Protein AF-A0A7S4MYI8-F1 (afdb_monomer)

Nearest PDB structures (foldseek):
  8jpv-assembly1_A  TM=5.979E-01  e=1.189E-01  Candidatus Methylacidiphilum fumarolicum
  1n78-assembly1_A  TM=6.656E-01  e=1.861E-01  Thermus thermophilus
  1g59-assembly1_A  TM=6.512E-01  e=2.082E-01  Thermus thermophilus
  6brl-assembly1_A  TM=6.281E-01  e=1.760E-01  Elizabethkingia meningoseptica
  8i9i-assembly1_B  TM=6.233E-01  e=2.605E-01  Escherichia coli

Solvent-accessible surface area (backbone atoms only — not comparable to full-atom values): 8213 Å² total; per-residue (Å²): 108,68,72,63,53,53,50,53,67,49,42,56,61,51,51,48,54,54,26,51,47,52,34,73,68,43,51,70,38,65,76,53,65,66,37,60,47,33,66,63,48,37,53,49,52,47,51,29,52,77,68,68,66,58,58,53,46,59,71,96,56,17,69,59,38,42,54,52,49,55,50,51,51,21,62,75,71,74,32,57,68,66,50,35,55,50,22,49,33,34,55,76,42,16,36,99,73,78,79,63,61,67,63,39,42,32,54,52,66,62,34,77,97,70,57,95,64,83,63,57,54,71,70,59,43,44,52,50,49,52,57,50,53,76,72,46,80,75,78,74,76,86,125

Radius of gyration: 15.69 Å; Cα contacts (8 Å, |Δi|>4): 141; chains: 1; bounding box: 41×31×45 Å

pLDDT: mean 90.45, std 13.69, range [32.03, 98.5]

Sequence (143 aa):
VREKVELVNDAEPIVRQALGYPLLRTLEAESARAVDGLHEVSAAVIAAHKAGSLPAFEGADAAAEWKTWSKALGKELGRKGKGLFMPLRIAFTGTMAGPDVPAQLEVLSLAPGQVASEFVPLADRLATLEGALASMPEPAAAA

Secondary structure (DSSP, 8-state):
-HHHHHHHHHHHHHHHHHHH--HHHHHHSHHHHT-TTHHHHHHHHHHHHHTT-PPPSSSTTHHHHHHHHHHHHHHHTT--THHHHHHHHHHHHS-SSSS-HHHHHHHHHH-TTT-SS----HHHHHHHHHHHHHHSPPPP---

Mean predicted aligned error: 5.03 Å

Foldseek 3Di:
DVVVVVCVVVVVVQLVLLFAQQQVVQVVDPVLLPQACLLVLLVVVLVCVVVVNQADLEDDCRVVRNVVVLVVSCVVVVHDDSNRVQSVCCQQRSHNDGDDRSVSSNSLVVCVPPDPDHGQHRVNSSVVSVVVSVVRDDPDPDD

InterPro domains:
  IPR008925 Aminoacyl-tRNA synthetase, class I, ant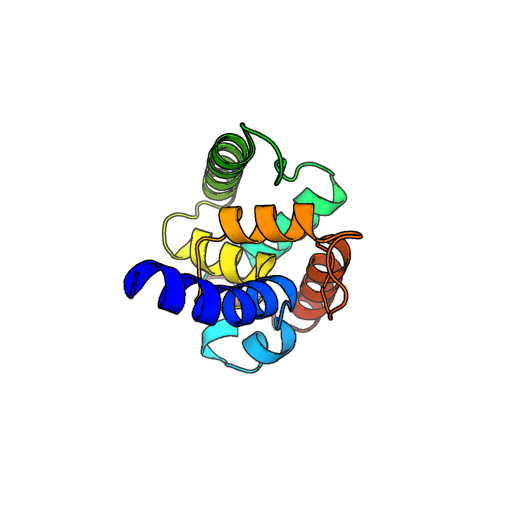icodon-binding superfamily [SSF48163] (2-108)
  IPR020751 Aminoacyl-tRNA synthetase, class I, anticodon-binding domain, subdomain 2 [G3DSA:1.10.10.350] (26-114)
  IPR045462 Aminoacyl-tRNA synthetase, class I, anticodon-binding [PF19269] (63-108)

Structure (mmCIF, N/CA/C/O backbone):
data_AF-A0A7S4MYI8-F1
#
_entry.id   AF-A0A7S4MYI8-F1
#
loop_
_atom_site.group_PDB
_atom_site.id
_atom_site.type_symbol
_atom_site.label_atom_id
_atom_site.label_alt_id
_atom_site.label_comp_id
_atom_site.label_asym_id
_atom_site.label_entity_id
_atom_site.label_seq_id
_atom_site.pdbx_PDB_ins_code
_atom_site.Cartn_x
_atom_site.Cartn_y
_atom_site.Cartn_z
_atom_site.occupancy
_atom_site.B_iso_or_equiv
_atom_site.auth_seq_id
_atom_site.auth_comp_id
_atom_site.auth_asym_id
_atom_site.auth_atom_id
_atom_site.pdbx_PDB_model_num
ATOM 1 N N . VAL A 1 1 ? 25.013 17.613 -14.079 1.00 55.16 1 VAL A N 1
ATOM 2 C CA . VAL A 1 1 ? 25.448 16.215 -14.339 1.00 55.16 1 VAL A CA 1
ATOM 3 C C . VAL A 1 1 ? 25.526 15.412 -13.048 1.00 55.16 1 VAL A C 1
ATOM 5 O O . VAL A 1 1 ? 24.913 14.361 -13.013 1.00 55.16 1 VAL A O 1
ATOM 8 N N . ARG A 1 2 ? 26.158 15.926 -11.980 1.00 43.78 2 ARG A N 1
ATOM 9 C CA . ARG A 1 2 ? 26.247 15.253 -10.668 1.00 43.78 2 ARG A CA 1
ATOM 10 C C . ARG A 1 2 ? 24.896 14.774 -10.107 1.00 43.78 2 ARG A C 1
ATOM 12 O O . ARG A 1 2 ? 24.742 13.584 -9.909 1.00 43.78 2 ARG A O 1
ATOM 19 N N . GLU A 1 3 ? 23.888 15.644 -10.006 1.00 51.78 3 GLU A N 1
ATOM 20 C CA . GLU A 1 3 ? 22.548 15.253 -9.510 1.00 51.78 3 GLU A CA 1
ATOM 21 C C . GLU A 1 3 ? 21.850 14.178 -10.357 1.00 51.78 3 GLU A C 1
ATOM 23 O O . GLU A 1 3 ? 21.134 13.345 -9.821 1.00 51.78 3 GLU A O 1
ATOM 28 N N . LYS A 1 4 ? 22.065 14.168 -11.681 1.00 56.06 4 LYS A N 1
ATOM 29 C CA . LYS A 1 4 ? 21.448 13.172 -12.574 1.00 56.06 4 LYS A CA 1
ATOM 30 C C . LYS A 1 4 ? 22.136 11.805 -12.488 1.00 56.06 4 LYS A C 1
ATOM 32 O O . LYS A 1 4 ? 21.475 10.801 -12.701 1.00 56.06 4 LYS A O 1
ATOM 37 N N . VAL A 1 5 ? 23.444 11.775 -12.215 1.00 47.03 5 VAL A N 1
ATOM 38 C CA . VAL A 1 5 ? 24.225 10.532 -12.081 1.00 47.03 5 VAL A CA 1
ATOM 39 C C . VAL A 1 5 ? 23.977 9.879 -10.720 1.00 47.03 5 VAL A C 1
ATOM 41 O O . VAL A 1 5 ? 23.744 8.676 -10.683 1.00 47.03 5 VAL A O 1
ATOM 44 N N . GLU A 1 6 ? 23.931 10.662 -9.635 1.00 62.25 6 GLU A N 1
ATOM 45 C CA . GLU A 1 6 ? 23.535 10.15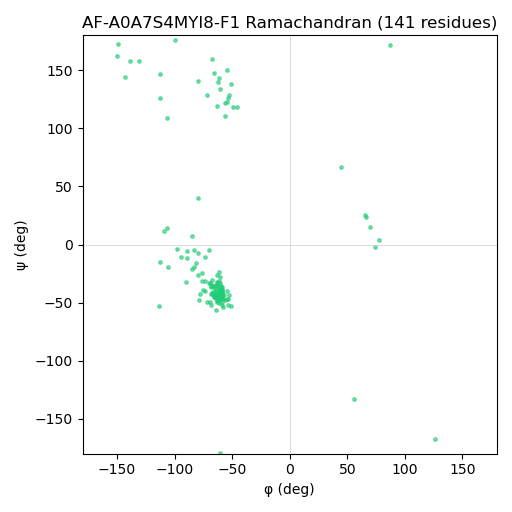8 -8.307 1.00 62.25 6 GLU A CA 1
ATOM 46 C C . GLU A 1 6 ? 22.100 9.595 -8.340 1.00 62.25 6 GLU A C 1
ATOM 48 O O . GLU A 1 6 ? 21.871 8.481 -7.885 1.00 62.25 6 GLU A O 1
ATOM 53 N N . LEU A 1 7 ? 21.161 10.272 -9.022 1.00 75.12 7 LEU A N 1
ATOM 54 C CA . LEU A 1 7 ? 19.781 9.786 -9.167 1.00 75.12 7 LEU A CA 1
ATOM 55 C C . LEU A 1 7 ? 19.688 8.403 -9.835 1.00 75.12 7 LEU A C 1
ATOM 57 O O . LEU A 1 7 ? 18.843 7.603 -9.454 1.00 75.12 7 LEU A O 1
ATOM 61 N N . VAL A 1 8 ? 20.527 8.114 -10.835 1.00 81.19 8 VAL A N 1
ATOM 62 C CA . VAL A 1 8 ? 20.513 6.812 -11.526 1.00 81.19 8 VAL A CA 1
ATOM 63 C C . VAL A 1 8 ? 21.144 5.720 -10.665 1.00 81.19 8 VAL A C 1
ATOM 65 O O . VAL A 1 8 ? 20.621 4.607 -10.629 1.00 81.19 8 VAL A O 1
ATOM 68 N N . ASN A 1 9 ? 22.226 6.036 -9.948 1.00 85.00 9 ASN A N 1
ATOM 69 C CA . ASN A 1 9 ? 22.861 5.099 -9.020 1.00 85.00 9 ASN A CA 1
ATOM 70 C C . ASN A 1 9 ? 21.924 4.729 -7.861 1.00 85.00 9 ASN A C 1
ATOM 72 O O . ASN A 1 9 ? 21.909 3.575 -7.442 1.00 85.00 9 ASN A O 1
ATOM 76 N N . ASP A 1 10 ? 21.114 5.682 -7.392 1.00 85.62 10 ASP A N 1
ATOM 77 C CA . ASP A 1 10 ? 20.121 5.463 -6.339 1.00 85.62 10 ASP A CA 1
ATOM 78 C C . ASP A 1 10 ? 18.835 4.804 -6.864 1.00 85.62 10 ASP A C 1
ATOM 80 O O . ASP A 1 10 ? 18.135 4.117 -6.118 1.00 85.62 10 ASP A O 1
ATOM 84 N N . ALA A 1 11 ? 18.506 4.980 -8.148 1.00 87.38 11 ALA A N 1
ATOM 85 C CA . ALA A 1 11 ? 17.272 4.453 -8.725 1.00 87.38 11 ALA A CA 1
ATOM 86 C C . ALA A 1 11 ? 17.209 2.922 -8.672 1.00 87.38 11 ALA A C 1
ATOM 88 O O . ALA A 1 11 ? 16.184 2.376 -8.274 1.00 87.38 11 ALA A O 1
ATOM 89 N N . GLU A 1 12 ? 18.287 2.224 -9.042 1.00 88.94 12 GLU A N 1
ATOM 90 C CA . GLU A 1 12 ? 18.319 0.754 -9.038 1.00 88.94 12 GLU A CA 1
ATOM 91 C C . GLU A 1 12 ? 18.021 0.148 -7.655 1.00 88.94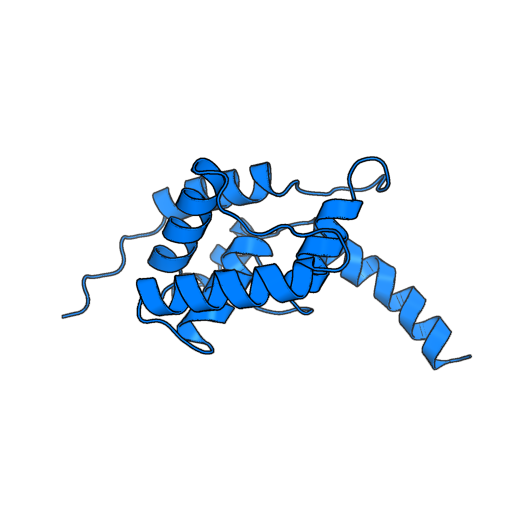 12 GLU A C 1
ATOM 93 O O . GLU A 1 12 ? 17.068 -0.636 -7.562 1.00 88.94 12 GLU A O 1
ATOM 98 N N . PRO A 1 13 ? 18.724 0.522 -6.567 1.00 90.31 13 PRO A N 1
ATOM 99 C CA . PRO A 1 13 ? 18.456 -0.054 -5.255 1.00 90.31 13 PRO A CA 1
ATOM 100 C C . PRO A 1 13 ? 17.080 0.354 -4.714 1.00 90.31 13 PRO A C 1
ATOM 102 O O . PRO A 1 13 ? 16.413 -0.467 -4.082 1.00 90.31 13 PRO A O 1
ATOM 105 N N . ILE A 1 14 ? 16.611 1.577 -4.994 1.00 91.25 14 ILE A N 1
ATOM 106 C CA . ILE A 1 14 ? 15.277 2.039 -4.580 1.00 91.25 14 ILE A CA 1
ATOM 107 C C . ILE A 1 14 ? 14.176 1.242 -5.289 1.00 91.25 14 ILE A C 1
ATOM 109 O O . ILE A 1 14 ? 13.226 0.798 -4.640 1.00 91.25 14 ILE A O 1
ATOM 113 N N . VAL A 1 15 ? 14.298 1.024 -6.602 1.00 92.44 15 VAL A N 1
ATOM 114 C CA . VAL A 1 15 ? 13.332 0.233 -7.379 1.00 92.44 15 VAL A CA 1
ATOM 115 C C . VAL A 1 15 ? 13.350 -1.221 -6.919 1.00 92.44 15 VAL A C 1
ATOM 117 O O . VAL A 1 15 ? 12.293 -1.785 -6.643 1.00 92.44 15 VAL A O 1
ATOM 120 N N . ARG A 1 16 ? 14.534 -1.819 -6.738 1.00 92.25 16 ARG A N 1
ATOM 121 C CA . ARG A 1 16 ? 14.661 -3.186 -6.210 1.00 92.25 16 ARG A CA 1
ATOM 122 C C . ARG A 1 16 ? 13.986 -3.326 -4.845 1.00 92.25 16 ARG A C 1
ATOM 124 O O . ARG A 1 16 ? 13.253 -4.285 -4.617 1.00 92.25 16 ARG A O 1
ATOM 131 N N . GLN A 1 17 ? 14.178 -2.354 -3.953 1.00 92.12 17 GLN A N 1
ATOM 132 C CA . GLN A 1 17 ? 13.518 -2.338 -2.649 1.00 92.12 17 GLN A CA 1
ATOM 133 C C . GLN A 1 17 ? 11.992 -2.218 -2.774 1.00 92.12 17 GLN A C 1
ATOM 135 O O . GLN A 1 17 ? 11.270 -2.950 -2.097 1.00 92.12 17 GLN A O 1
ATOM 140 N N . ALA A 1 18 ? 11.497 -1.333 -3.644 1.00 93.56 18 ALA A N 1
ATOM 141 C CA . ALA A 1 18 ? 10.064 -1.147 -3.878 1.00 93.56 18 ALA A CA 1
ATOM 142 C C . ALA A 1 18 ? 9.383 -2.421 -4.412 1.00 93.56 18 ALA A C 1
ATOM 144 O O . ALA A 1 18 ? 8.212 -2.675 -4.111 1.00 93.56 18 ALA A O 1
ATOM 145 N N . LEU A 1 19 ? 10.113 -3.244 -5.171 1.00 95.81 19 LEU A N 1
ATOM 146 C CA . LEU A 1 19 ? 9.613 -4.481 -5.773 1.00 95.81 19 LEU A CA 1
ATOM 147 C C . LEU A 1 19 ? 9.673 -5.712 -4.848 1.00 95.81 19 LEU A C 1
ATOM 149 O O . LEU A 1 19 ? 8.898 -6.642 -5.067 1.00 95.81 19 LEU A O 1
ATOM 153 N N . GLY A 1 20 ? 10.515 -5.709 -3.807 1.00 95.19 20 GLY A N 1
ATOM 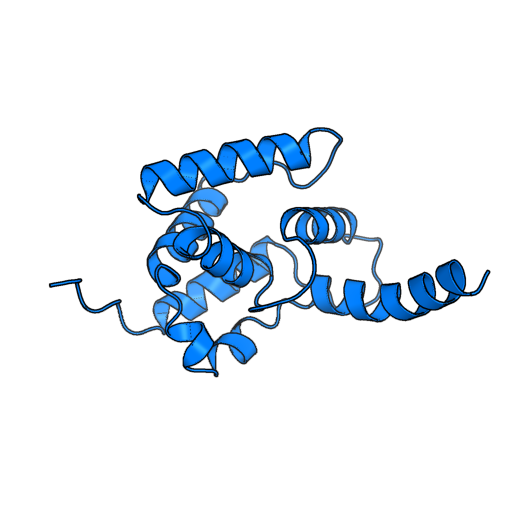154 C CA . GLY A 1 20 ? 10.817 -6.903 -2.999 1.00 95.19 20 GLY A CA 1
ATOM 155 C C . GLY A 1 20 ? 9.844 -7.264 -1.864 1.00 95.19 20 GLY A C 1
ATOM 156 O O . GLY A 1 20 ? 9.862 -8.398 -1.409 1.00 95.19 20 GLY A O 1
ATOM 157 N N . TYR A 1 21 ? 9.005 -6.338 -1.385 1.00 97.69 21 TYR A N 1
ATOM 158 C CA . TYR A 1 21 ? 7.996 -6.577 -0.329 1.00 97.69 21 TYR A CA 1
ATOM 159 C C . TYR A 1 21 ? 8.475 -7.395 0.903 1.00 97.69 21 TYR A C 1
ATOM 161 O O . TYR A 1 21 ? 7.986 -8.495 1.168 1.00 97.69 21 TYR A O 1
ATOM 169 N N . PRO A 1 22 ? 9.403 -6.872 1.727 1.00 97.38 22 PRO A N 1
ATOM 170 C CA . PRO A 1 22 ? 10.007 -7.612 2.840 1.00 97.38 22 PRO A CA 1
ATOM 171 C C . PRO A 1 22 ? 9.110 -7.681 4.098 1.00 97.38 22 PRO A C 1
ATOM 173 O O . PRO A 1 22 ? 9.606 -7.546 5.217 1.00 97.38 22 PRO A O 1
ATOM 176 N N . LEU A 1 23 ? 7.792 -7.869 3.942 1.00 97.81 23 LEU A N 1
ATOM 177 C CA . LEU A 1 23 ? 6.811 -7.756 5.029 1.00 97.81 23 LEU A CA 1
ATOM 178 C C . LEU A 1 23 ? 7.153 -8.637 6.236 1.00 97.81 23 LEU A C 1
ATOM 180 O O . LEU A 1 23 ? 7.196 -8.130 7.353 1.00 97.81 23 LEU A O 1
ATOM 184 N N . LEU A 1 24 ? 7.403 -9.934 6.027 1.00 96.75 24 LEU A N 1
ATOM 185 C CA . LEU A 1 24 ? 7.635 -10.875 7.131 1.00 96.75 24 LEU A CA 1
ATOM 186 C C . LEU A 1 24 ? 8.834 -10.454 7.983 1.00 96.75 24 LEU A C 1
ATOM 188 O O . LEU A 1 24 ? 8.730 -10.405 9.203 1.00 96.75 24 LEU A O 1
ATOM 192 N N . ARG A 1 25 ? 9.924 -10.032 7.330 1.00 97.06 25 ARG A N 1
ATOM 193 C CA . ARG A 1 25 ? 11.103 -9.474 7.999 1.00 97.06 25 ARG A CA 1
ATOM 194 C C . ARG A 1 25 ? 10.767 -8.192 8.759 1.00 97.06 25 ARG A C 1
ATOM 196 O O . ARG A 1 25 ? 11.201 -8.015 9.890 1.00 97.06 25 ARG A O 1
ATOM 203 N N . THR A 1 26 ? 9.999 -7.283 8.159 1.00 96.94 26 THR A N 1
ATOM 204 C CA . THR A 1 26 ? 9.569 -6.055 8.844 1.00 96.94 26 THR A CA 1
ATOM 205 C C . THR A 1 26 ? 8.757 -6.371 10.100 1.00 96.94 26 THR A C 1
ATOM 207 O O . THR A 1 26 ? 8.962 -5.729 11.127 1.00 96.94 26 THR A O 1
ATOM 210 N N . LEU A 1 27 ? 7.884 -7.379 10.052 1.00 96.00 27 LEU A N 1
ATOM 211 C CA . LEU A 1 27 ? 7.048 -7.786 11.182 1.00 96.00 27 LEU A CA 1
ATOM 212 C C . LEU A 1 27 ? 7.810 -8.533 12.288 1.00 96.00 27 LEU A C 1
ATOM 214 O O . LEU A 1 27 ? 7.275 -8.674 13.385 1.00 96.00 27 LEU A O 1
ATOM 218 N N . GLU A 1 28 ? 9.063 -8.948 12.084 1.00 94.94 28 GLU A N 1
ATOM 219 C CA . GLU A 1 28 ? 9.907 -9.453 13.181 1.00 94.94 28 GLU A CA 1
ATOM 220 C C . GLU A 1 28 ? 10.095 -8.378 14.266 1.00 94.94 28 GLU A C 1
ATOM 222 O O . GLU A 1 28 ? 10.083 -8.673 15.467 1.00 94.94 28 GLU A O 1
ATOM 227 N N . ALA A 1 29 ? 10.180 -7.106 13.864 1.00 94.25 29 ALA A N 1
ATOM 228 C CA . ALA A 1 29 ? 10.300 -5.983 14.782 1.00 94.25 29 ALA A CA 1
ATOM 229 C C . ALA A 1 29 ? 8.981 -5.715 15.527 1.00 94.25 29 ALA A C 1
ATOM 231 O O . ALA A 1 29 ? 7.921 -5.528 14.926 1.00 94.25 29 ALA A O 1
ATOM 232 N N . GLU A 1 30 ? 9.047 -5.622 16.858 1.00 90.69 30 GLU A N 1
ATOM 233 C CA . GLU A 1 30 ? 7.893 -5.249 17.689 1.00 90.69 30 GLU A CA 1
ATOM 234 C C . GLU A 1 30 ? 7.347 -3.866 17.309 1.00 90.69 30 GLU A C 1
ATOM 236 O O . GLU A 1 30 ? 6.139 -3.675 17.242 1.00 90.69 30 GLU A O 1
ATOM 241 N N . SER A 1 31 ? 8.226 -2.924 16.954 1.00 92.06 31 SER A N 1
ATOM 242 C CA . SER A 1 31 ? 7.840 -1.581 16.508 1.00 92.06 31 SER A CA 1
ATOM 243 C C . SER A 1 31 ? 6.968 -1.578 15.250 1.00 92.06 31 SER A C 1
ATOM 245 O O . SER A 1 31 ? 6.171 -0.656 15.083 1.00 92.06 31 SER A O 1
ATOM 247 N N . ALA A 1 32 ? 7.101 -2.583 14.379 1.00 93.06 32 ALA A N 1
ATOM 248 C CA . ALA A 1 32 ? 6.237 -2.757 13.218 1.00 93.06 32 ALA A CA 1
ATOM 249 C C . ALA A 1 32 ? 4.892 -3.369 13.623 1.00 93.06 32 ALA A C 1
ATOM 251 O O . ALA A 1 32 ? 3.847 -2.835 13.261 1.00 93.06 32 ALA A O 1
ATOM 252 N N . ARG A 1 33 ? 4.911 -4.447 14.419 1.00 92.25 33 ARG A N 1
ATOM 253 C CA . ARG A 1 33 ? 3.696 -5.130 14.904 1.00 92.25 33 ARG A CA 1
ATOM 254 C C . ARG A 1 33 ? 2.821 -4.241 15.789 1.00 92.25 33 ARG A C 1
ATOM 256 O O . ARG A 1 33 ? 1.603 -4.364 15.750 1.00 92.25 33 ARG A O 1
ATOM 263 N N . ALA A 1 34 ? 3.434 -3.334 16.544 1.00 91.69 34 ALA A N 1
ATOM 264 C CA . ALA A 1 34 ? 2.764 -2.395 17.439 1.00 91.69 34 ALA A CA 1
ATOM 265 C C . ALA A 1 34 ? 2.281 -1.107 16.742 1.00 91.69 34 ALA A C 1
ATOM 267 O O . ALA A 1 34 ? 1.851 -0.169 17.416 1.00 91.69 34 ALA A O 1
ATOM 268 N N . VAL A 1 35 ? 2.361 -1.009 15.407 1.00 94.69 35 VAL A N 1
ATOM 269 C CA . VAL A 1 35 ? 1.781 0.129 14.683 1.00 94.69 35 VAL A CA 1
ATOM 270 C C . VAL A 1 35 ? 0.264 0.135 14.880 1.00 94.69 35 VAL A C 1
ATOM 272 O O . VAL A 1 35 ? -0.434 -0.791 14.470 1.00 94.69 35 VAL A O 1
ATOM 275 N N . ASP A 1 36 ? -0.245 1.216 15.475 1.00 94.44 36 ASP A N 1
ATOM 276 C CA . ASP A 1 36 ? -1.681 1.434 15.655 1.00 94.44 36 ASP A CA 1
ATOM 277 C C . ASP A 1 36 ? -2.434 1.302 14.322 1.00 94.44 36 ASP A C 1
ATOM 279 O O . ASP A 1 36 ? -2.073 1.916 13.315 1.00 94.44 36 ASP A O 1
ATOM 283 N N . GLY A 1 37 ? -3.487 0.487 14.334 1.00 94.31 37 GLY A N 1
ATOM 284 C CA . GLY A 1 37 ? -4.332 0.227 13.175 1.00 94.31 37 GLY A CA 1
ATOM 285 C C . GLY A 1 37 ? -3.760 -0.723 12.146 1.00 94.31 37 GLY A C 1
ATOM 286 O O . GLY A 1 37 ? -4.409 -0.922 11.123 1.00 94.31 37 GLY A O 1
ATOM 287 N N . LEU A 1 38 ? -2.589 -1.324 12.385 1.00 96.00 38 LEU A N 1
ATOM 288 C CA . LEU A 1 38 ? -1.993 -2.245 11.422 1.00 96.00 38 LEU A CA 1
ATOM 289 C C . LEU A 1 38 ? -2.946 -3.389 11.071 1.00 96.00 38 LEU A C 1
ATOM 291 O O . LEU A 1 38 ? -3.158 -3.643 9.889 1.00 96.00 38 LEU A O 1
ATOM 295 N N . HIS A 1 39 ? -3.554 -4.025 12.073 1.00 95.19 39 HIS A N 1
ATOM 296 C CA . HIS A 1 39 ? -4.469 -5.144 11.855 1.00 95.19 39 HIS A CA 1
ATOM 297 C C . HIS A 1 39 ? -5.724 -4.722 11.071 1.00 95.19 39 HIS A C 1
ATOM 299 O O . HIS A 1 39 ? -5.987 -5.253 9.996 1.00 95.19 39 HIS A O 1
ATOM 305 N N . GLU A 1 40 ? -6.465 -3.724 11.563 1.00 96.56 40 GLU A N 1
ATOM 306 C CA . GLU A 1 40 ? -7.710 -3.240 10.940 1.00 96.56 40 GLU A CA 1
ATOM 307 C C . GLU A 1 40 ? -7.502 -2.725 9.512 1.00 96.56 40 GLU A C 1
ATOM 309 O O . GLU A 1 40 ? -8.247 -3.090 8.604 1.00 96.56 40 GLU A O 1
ATOM 314 N N . VAL A 1 41 ? -6.475 -1.899 9.289 1.00 98.06 41 VAL A N 1
ATOM 315 C CA . VAL A 1 41 ? -6.199 -1.346 7.958 1.00 98.06 41 VAL A CA 1
ATOM 316 C C . VAL A 1 41 ? -5.751 -2.449 7.004 1.00 98.06 41 VAL A C 1
ATOM 318 O O . VAL A 1 41 ? -6.208 -2.477 5.865 1.00 98.06 41 VAL A O 1
ATOM 321 N N . SER A 1 42 ? -4.899 -3.378 7.448 1.00 98.00 42 SER A N 1
ATOM 322 C CA . SER A 1 42 ? -4.452 -4.491 6.601 1.00 98.00 42 SER A CA 1
ATOM 323 C C . SER A 1 42 ? -5.611 -5.417 6.231 1.00 98.00 42 SER A C 1
ATOM 325 O O . SER A 1 42 ? -5.742 -5.788 5.066 1.00 98.00 42 SER A O 1
ATOM 327 N N . ALA A 1 43 ? -6.498 -5.726 7.183 1.00 97.88 43 ALA A N 1
ATOM 328 C CA . ALA A 1 43 ? -7.710 -6.499 6.924 1.00 97.88 43 ALA A CA 1
ATOM 329 C C . ALA A 1 43 ? -8.609 -5.810 5.883 1.00 97.88 43 ALA A C 1
ATOM 331 O O . ALA A 1 43 ? -9.096 -6.460 4.958 1.00 97.88 43 ALA A O 1
ATOM 332 N N . ALA A 1 44 ? -8.771 -4.487 5.974 1.00 98.25 44 ALA A N 1
ATOM 333 C CA . ALA A 1 44 ? -9.556 -3.727 5.009 1.00 98.25 44 ALA A CA 1
ATOM 334 C C . ALA A 1 44 ? -8.904 -3.669 3.613 1.00 98.25 44 ALA A C 1
ATOM 336 O O . ALA A 1 44 ? -9.603 -3.766 2.605 1.00 98.25 44 ALA A O 1
ATOM 337 N N . VAL A 1 45 ? -7.569 -3.585 3.528 1.00 98.38 45 VAL A N 1
ATOM 338 C CA . VAL A 1 45 ? -6.831 -3.691 2.253 1.00 98.38 45 VAL A CA 1
ATOM 339 C C . VAL A 1 45 ? -7.061 -5.058 1.600 1.00 98.38 45 VAL A C 1
ATOM 341 O O . VAL A 1 45 ? -7.356 -5.126 0.407 1.00 98.38 45 VAL A O 1
ATOM 344 N N . ILE A 1 46 ? -6.970 -6.147 2.372 1.00 98.50 46 ILE A N 1
ATOM 345 C CA . ILE A 1 46 ? -7.217 -7.512 1.880 1.00 98.50 46 ILE A CA 1
ATOM 346 C C . ILE A 1 46 ? -8.664 -7.658 1.398 1.00 98.50 46 ILE A C 1
ATOM 348 O O . ILE A 1 46 ? -8.904 -8.201 0.319 1.00 98.50 46 ILE A O 1
ATOM 352 N N . ALA A 1 47 ? -9.631 -7.146 2.164 1.00 98.25 47 ALA A N 1
ATOM 353 C CA . ALA A 1 47 ? -11.038 -7.163 1.778 1.00 98.25 47 ALA A CA 1
ATOM 354 C C . ALA A 1 47 ? -11.276 -6.394 0.468 1.00 98.25 47 ALA A C 1
ATOM 356 O O . ALA A 1 47 ? -11.932 -6.916 -0.434 1.00 98.25 47 ALA A O 1
ATOM 357 N N . ALA A 1 48 ? -10.688 -5.202 0.323 1.00 98.25 48 ALA A N 1
ATOM 358 C CA . ALA A 1 48 ? -10.786 -4.407 -0.899 1.00 98.25 48 ALA A CA 1
ATOM 359 C C . ALA A 1 48 ? -10.171 -5.125 -2.110 1.00 98.25 48 ALA A C 1
ATOM 361 O O . ALA A 1 48 ? -10.740 -5.109 -3.200 1.00 98.25 48 ALA A O 1
ATOM 362 N N . HIS A 1 49 ? -9.044 -5.818 -1.925 1.00 98.12 49 HIS A N 1
ATOM 363 C CA . HIS A 1 49 ? -8.439 -6.623 -2.985 1.00 98.12 49 HIS A CA 1
ATOM 364 C C . HIS A 1 49 ? -9.341 -7.767 -3.439 1.00 98.12 49 HIS A C 1
ATOM 366 O O . HIS A 1 49 ? -9.590 -7.911 -4.634 1.00 98.12 49 HIS A O 1
ATOM 372 N N . LYS A 1 50 ? -9.881 -8.540 -2.492 1.00 98.06 50 LYS A N 1
ATOM 373 C CA . LYS A 1 50 ? -10.793 -9.655 -2.787 1.00 98.06 50 LYS A CA 1
ATOM 374 C C . LYS A 1 50 ? -12.086 -9.190 -3.453 1.00 98.06 50 LYS A C 1
ATOM 376 O O . LYS A 1 50 ? -12.630 -9.902 -4.289 1.00 98.06 50 LYS A O 1
ATOM 381 N N . ALA A 1 51 ? -12.559 -7.997 -3.101 1.00 97.88 51 ALA A N 1
ATOM 382 C CA . ALA A 1 51 ? -13.726 -7.371 -3.713 1.00 97.88 51 ALA A CA 1
ATOM 383 C C . ALA A 1 51 ? -13.432 -6.707 -5.072 1.00 97.88 51 ALA A C 1
ATOM 385 O O . ALA A 1 51 ? -14.364 -6.235 -5.720 1.00 97.88 51 ALA A O 1
ATOM 386 N N . GLY A 1 52 ? -12.165 -6.628 -5.499 1.00 97.06 52 GLY A N 1
ATOM 387 C CA . GLY A 1 52 ? -11.773 -5.901 -6.709 1.00 97.06 52 GLY A CA 1
ATOM 388 C C . GLY A 1 52 ? -12.009 -4.388 -6.620 1.00 97.06 52 GLY A C 1
ATOM 389 O O . GLY A 1 52 ? -12.199 -3.742 -7.643 1.00 97.06 52 GLY A O 1
ATOM 390 N N . SER A 1 53 ? -12.029 -3.824 -5.408 1.00 96.88 53 SER A N 1
ATOM 391 C CA . SER A 1 53 ? -12.332 -2.411 -5.134 1.00 96.88 53 SER A CA 1
ATOM 392 C C . SER A 1 53 ? -11.103 -1.577 -4.753 1.00 96.88 53 SER A C 1
ATOM 394 O O . SER A 1 53 ? -11.232 -0.464 -4.235 1.00 96.88 53 SER A O 1
ATOM 396 N N . LEU A 1 54 ? -9.901 -2.108 -4.990 1.00 96.94 54 LEU A N 1
ATOM 397 C CA . LEU A 1 54 ? -8.676 -1.313 -4.936 1.00 96.94 54 LEU A CA 1
ATOM 398 C C . LEU A 1 54 ? -8.674 -0.257 -6.054 1.00 96.94 54 LEU A C 1
ATOM 400 O O . LEU A 1 54 ? -9.222 -0.513 -7.127 1.00 96.94 54 LEU A O 1
ATOM 404 N N . PRO A 1 55 ? -8.059 0.916 -5.823 1.00 96.12 55 PRO A N 1
ATOM 405 C CA . PRO A 1 55 ? -7.917 1.927 -6.862 1.00 96.12 55 PRO A CA 1
ATOM 406 C C . PRO A 1 55 ? -6.973 1.426 -7.959 1.00 96.12 55 PRO A C 1
ATOM 408 O O . PRO A 1 55 ? -6.141 0.546 -7.715 1.00 96.12 55 PRO A O 1
ATOM 411 N N . ALA A 1 56 ? -7.051 2.024 -9.146 1.00 93.50 56 ALA A N 1
ATOM 412 C CA . ALA A 1 56 ? -6.026 1.810 -10.151 1.00 93.50 56 ALA A CA 1
ATOM 413 C C . ALA A 1 56 ? -4.666 2.316 -9.639 1.00 93.50 56 ALA A C 1
ATOM 415 O O . ALA A 1 56 ? -4.560 3.368 -9.000 1.00 93.50 56 ALA A O 1
ATOM 416 N N . PHE A 1 57 ? -3.613 1.558 -9.941 1.00 94.38 57 PHE A N 1
ATOM 417 C CA . PHE A 1 57 ? -2.223 1.923 -9.645 1.00 94.38 57 PHE A CA 1
ATOM 418 C C . PHE A 1 57 ? -1.445 2.277 -10.914 1.00 94.38 57 PHE A C 1
ATOM 420 O O . PHE A 1 57 ? -0.225 2.352 -10.892 1.00 94.38 57 PHE A O 1
ATOM 427 N N . GLU A 1 58 ? -2.133 2.448 -12.037 1.00 90.56 58 GLU A N 1
ATOM 428 C CA . GLU A 1 58 ? -1.545 2.803 -13.323 1.00 90.56 58 GLU A CA 1
ATOM 429 C C . GLU A 1 58 ? -2.413 3.840 -14.037 1.00 90.56 58 GLU A C 1
ATOM 431 O O . GLU A 1 58 ? -3.607 3.970 -13.762 1.00 90.56 58 GLU A O 1
ATOM 436 N N . GLY A 1 59 ? -1.807 4.576 -14.967 1.00 90.38 59 GLY A N 1
ATOM 437 C CA . GLY A 1 59 ? -2.490 5.607 -15.743 1.00 90.38 59 GLY A CA 1
ATOM 438 C C . GLY A 1 59 ? -2.513 6.985 -15.074 1.00 90.38 59 GLY A C 1
ATOM 439 O O . GLY A 1 59 ? -2.109 7.170 -13.928 1.00 90.38 59 GLY A O 1
ATOM 440 N N . ALA A 1 60 ? -2.982 7.982 -15.830 1.00 88.94 60 ALA A N 1
ATOM 441 C CA . ALA A 1 60 ? -2.890 9.397 -15.457 1.00 88.94 60 ALA A CA 1
ATOM 442 C C . ALA A 1 60 ? -3.663 9.761 -14.173 1.00 88.94 60 ALA A C 1
ATOM 444 O O . ALA A 1 60 ? -3.286 10.705 -13.478 1.00 88.94 60 ALA A O 1
ATOM 445 N N . ASP A 1 61 ? -4.712 9.003 -13.847 1.00 91.50 61 ASP A N 1
ATOM 446 C CA . ASP A 1 61 ? -5.597 9.271 -12.711 1.00 91.50 61 ASP A CA 1
ATOM 447 C C . ASP A 1 61 ? -5.255 8.450 -11.452 1.00 91.50 61 ASP A C 1
ATOM 449 O O . ASP A 1 61 ? -5.835 8.697 -10.391 1.00 91.50 61 ASP A O 1
ATOM 453 N N . ALA A 1 62 ? -4.269 7.542 -1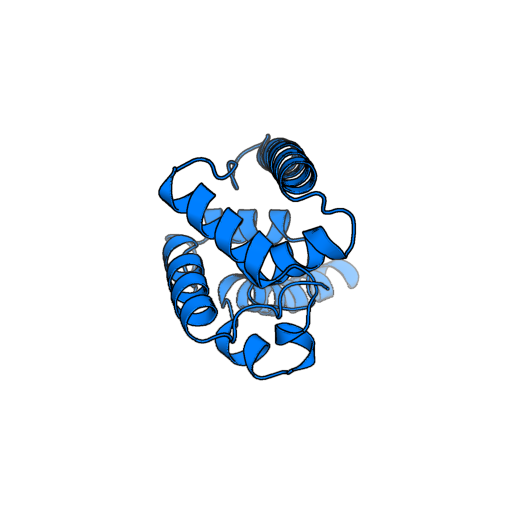1.507 1.00 91.25 62 ALA A N 1
ATOM 454 C CA . ALA A 1 62 ? -3.928 6.623 -10.410 1.00 91.25 62 ALA A CA 1
ATOM 455 C C . ALA A 1 62 ? -3.696 7.338 -9.066 1.00 91.25 62 ALA A C 1
ATOM 457 O O . ALA A 1 62 ? -4.203 6.934 -8.017 1.00 91.25 62 ALA A O 1
ATOM 458 N N . ALA A 1 63 ? -2.980 8.466 -9.081 1.00 90.81 63 ALA A N 1
ATOM 459 C CA . ALA A 1 63 ? -2.731 9.254 -7.875 1.00 90.81 63 ALA A CA 1
ATOM 460 C C . ALA A 1 63 ? -4.018 9.870 -7.285 1.00 90.81 63 ALA A C 1
ATOM 462 O O . ALA A 1 63 ? -4.168 9.974 -6.060 1.00 90.81 63 ALA A O 1
ATOM 463 N N . ALA A 1 64 ? -4.959 10.289 -8.137 1.00 94.44 64 ALA A N 1
ATOM 464 C CA . ALA A 1 64 ? -6.239 10.849 -7.715 1.00 94.44 64 ALA A CA 1
ATOM 465 C C . ALA A 1 64 ? -7.174 9.760 -7.165 1.00 94.44 64 ALA A C 1
ATOM 467 O O . ALA A 1 64 ? -7.829 9.974 -6.135 1.00 94.44 64 ALA A O 1
ATOM 468 N N . GLU A 1 65 ? -7.184 8.585 -7.796 1.00 95.94 65 GLU A N 1
ATOM 469 C CA . GLU A 1 65 ? -7.915 7.408 -7.329 1.00 95.94 65 GLU A CA 1
ATOM 470 C C . GLU A 1 65 ? -7.395 6.928 -5.975 1.00 95.94 65 GLU A C 1
ATOM 472 O O . GLU A 1 65 ? -8.175 6.822 -5.027 1.00 95.94 65 GLU A O 1
ATOM 477 N N . TRP A 1 66 ? -6.075 6.762 -5.827 1.00 96.69 66 TRP A N 1
ATOM 478 C CA . TRP A 1 66 ? -5.441 6.431 -4.549 1.00 96.69 66 TRP A CA 1
ATOM 479 C C . TRP A 1 66 ? -5.839 7.407 -3.441 1.00 96.69 66 TRP A C 1
ATOM 481 O O . TRP A 1 66 ? -6.202 7.007 -2.331 1.00 96.69 66 TRP A O 1
ATOM 491 N N . LYS A 1 67 ? -5.790 8.713 -3.723 1.00 96.12 67 LYS A N 1
ATOM 492 C CA . LYS A 1 67 ? -6.147 9.756 -2.754 1.00 96.12 67 LYS A CA 1
ATOM 493 C C . LYS A 1 67 ? -7.619 9.690 -2.355 1.00 96.12 67 LYS A C 1
ATOM 495 O O . LYS A 1 67 ? -7.943 9.935 -1.193 1.00 96.12 67 LYS A O 1
ATOM 500 N N . THR A 1 68 ? -8.506 9.405 -3.300 1.00 97.56 68 THR A N 1
ATOM 501 C CA . THR A 1 68 ? -9.945 9.275 -3.043 1.00 97.56 68 THR A CA 1
ATOM 502 C C . THR A 1 68 ? -10.233 8.023 -2.224 1.00 97.56 68 THR A C 1
ATOM 504 O O . THR A 1 68 ? -10.868 8.113 -1.172 1.00 97.56 68 THR A O 1
ATOM 507 N N . TRP A 1 69 ? -9.686 6.884 -2.646 1.00 98.31 69 TRP A N 1
ATOM 508 C CA . TRP A 1 69 ? -9.849 5.593 -1.989 1.00 98.31 69 TRP A CA 1
ATOM 509 C C . TRP A 1 69 ? -9.286 5.596 -0.564 1.00 98.31 69 TRP A C 1
ATOM 511 O O . TRP A 1 69 ? -10.001 5.281 0.383 1.00 98.31 69 TRP A O 1
ATOM 521 N N . SER A 1 70 ? -8.045 6.054 -0.372 1.00 97.69 70 SER A N 1
ATOM 522 C CA . SER A 1 70 ? -7.412 6.081 0.955 1.00 97.69 70 SER A CA 1
ATOM 523 C C . SER A 1 70 ? -8.149 6.997 1.936 1.00 97.69 70 SER A C 1
ATOM 525 O O . SER A 1 70 ? -8.267 6.672 3.116 1.00 97.69 70 SER A O 1
ATOM 527 N N . LYS A 1 71 ? -8.711 8.120 1.468 1.00 97.62 71 LYS A N 1
ATOM 528 C CA . LYS A 1 71 ? -9.568 8.983 2.296 1.00 97.62 71 LYS A CA 1
ATOM 529 C C . LYS A 1 71 ? -10.889 8.317 2.666 1.00 97.62 71 LYS A C 1
ATOM 531 O O . LYS A 1 71 ? -11.330 8.478 3.803 1.00 97.62 71 LYS A O 1
ATOM 536 N N . ALA A 1 72 ? -11.524 7.621 1.725 1.00 98.25 72 ALA A N 1
ATOM 537 C CA . ALA A 1 72 ? -12.761 6.892 1.983 1.00 98.25 72 ALA A CA 1
ATOM 538 C C . ALA A 1 72 ? -12.528 5.787 3.022 1.00 98.25 72 ALA A C 1
ATOM 540 O O . ALA A 1 72 ? -13.228 5.756 4.031 1.00 98.25 72 ALA A O 1
ATOM 541 N N . LEU A 1 73 ? -11.465 4.999 2.843 1.00 98.00 73 LEU A N 1
ATOM 542 C CA . LEU A 1 73 ? -11.034 3.977 3.792 1.00 98.00 73 LEU A CA 1
ATOM 543 C C . LEU A 1 73 ? -10.743 4.570 5.178 1.00 98.00 73 LEU A C 1
ATOM 545 O O . LEU A 1 73 ? -11.215 4.069 6.192 1.00 98.00 73 LEU A O 1
ATOM 549 N N . GLY A 1 74 ? -10.003 5.680 5.237 1.00 97.69 74 GLY A N 1
ATOM 550 C CA . GLY A 1 74 ? -9.734 6.379 6.493 1.00 97.69 74 GLY A CA 1
ATOM 551 C C . GLY A 1 74 ? -11.006 6.832 7.210 1.00 97.69 74 GLY A C 1
ATOM 552 O O . GLY A 1 74 ? -11.104 6.717 8.428 1.00 97.69 74 GLY A O 1
ATOM 553 N N . LYS A 1 75 ? -12.006 7.313 6.464 1.00 97.94 75 LYS A N 1
ATOM 554 C CA . LYS A 1 75 ? -13.307 7.699 7.024 1.00 97.94 75 LYS A CA 1
ATOM 555 C C . LYS A 1 75 ? -14.073 6.491 7.564 1.00 97.94 75 LYS A C 1
ATOM 557 O O . LYS A 1 75 ? -14.639 6.596 8.645 1.00 97.94 75 LYS A O 1
ATOM 562 N N . GLU A 1 76 ? -14.088 5.386 6.824 1.00 97.38 76 GLU A N 1
ATOM 563 C CA . GLU A 1 76 ? -14.743 4.135 7.221 1.00 97.38 76 GLU A CA 1
ATOM 564 C C . GLU A 1 76 ? -14.136 3.561 8.504 1.00 97.38 76 GLU A C 1
ATOM 566 O O . GLU A 1 76 ? -14.861 3.231 9.436 1.00 97.38 76 GLU A O 1
ATOM 571 N N . LEU A 1 77 ? -12.805 3.537 8.588 1.00 97.12 77 LEU A N 1
ATOM 572 C CA . LEU A 1 77 ? -12.076 3.011 9.743 1.00 97.12 77 LEU A CA 1
ATOM 573 C C . LEU A 1 77 ? -11.927 4.023 10.893 1.00 97.12 77 LEU A C 1
ATOM 575 O O . LEU A 1 77 ? -11.356 3.696 11.927 1.00 97.12 77 LEU A O 1
ATOM 579 N N . GLY A 1 78 ? -12.360 5.277 10.720 1.00 97.19 78 GLY A N 1
ATOM 580 C CA . GLY A 1 78 ? -12.140 6.341 11.708 1.00 97.19 78 GLY A CA 1
ATOM 581 C C . GLY A 1 78 ? -10.665 6.734 11.899 1.00 97.19 78 GLY A C 1
ATOM 582 O O . GLY A 1 78 ? -10.293 7.279 12.939 1.00 97.19 78 GLY A O 1
ATOM 583 N N . ARG A 1 79 ? -9.807 6.486 10.901 1.00 96.81 79 ARG A N 1
ATOM 584 C CA . ARG A 1 79 ? -8.345 6.665 10.958 1.00 96.81 79 ARG A CA 1
ATOM 585 C C . ARG A 1 79 ? -7.866 7.798 10.048 1.00 96.81 79 ARG A C 1
ATOM 587 O O . ARG A 1 79 ? -8.403 8.049 8.971 1.00 96.81 79 ARG A O 1
ATOM 594 N N . LYS A 1 80 ? -6.809 8.505 10.467 1.00 96.19 80 LYS A N 1
ATOM 595 C CA . LYS A 1 80 ? -6.209 9.623 9.712 1.00 96.19 80 LYS A CA 1
ATOM 596 C C . LYS A 1 80 ? -4.713 9.772 9.975 1.00 96.19 80 LYS A C 1
ATOM 598 O O . LYS A 1 80 ? -4.197 9.307 10.989 1.00 96.19 80 LYS A O 1
ATOM 603 N N . GLY A 1 81 ? -4.023 10.490 9.086 1.00 95.62 81 GLY A N 1
ATOM 604 C CA . GLY A 1 81 ? -2.603 10.809 9.251 1.00 95.62 81 GLY A CA 1
ATOM 605 C C . GLY A 1 81 ? -1.757 9.547 9.437 1.00 95.62 81 GLY A C 1
ATOM 606 O O . GLY A 1 81 ? -1.934 8.570 8.710 1.00 95.62 81 GLY A O 1
ATOM 607 N N . LYS A 1 82 ? -0.863 9.544 10.433 1.00 95.06 82 LYS A N 1
ATOM 608 C CA . LYS A 1 82 ? 0.026 8.402 10.700 1.00 95.06 82 LYS A CA 1
ATOM 609 C C . LYS A 1 82 ? -0.738 7.107 11.014 1.00 95.06 82 LYS A C 1
ATOM 611 O O . LYS A 1 82 ? -0.327 6.065 10.522 1.00 95.06 82 LYS A O 1
ATOM 616 N N . GLY A 1 83 ? -1.860 7.175 11.736 1.00 95.69 83 GLY A N 1
ATOM 617 C CA . GLY A 1 83 ? -2.679 6.001 12.090 1.00 95.69 83 GLY A CA 1
ATOM 618 C C . GLY A 1 83 ? -3.426 5.354 10.915 1.00 95.69 83 GLY A C 1
ATOM 619 O O . GLY A 1 83 ? -4.072 4.331 11.097 1.00 95.69 83 GLY A O 1
ATOM 620 N N . LEU A 1 84 ? -3.354 5.945 9.717 1.00 97.75 84 LEU A N 1
ATOM 621 C CA . LEU A 1 84 ? -3.864 5.375 8.466 1.00 97.75 84 LEU A CA 1
ATOM 622 C C . LEU A 1 84 ? -2.716 5.060 7.502 1.00 97.75 84 LEU A C 1
ATOM 624 O O . LEU A 1 84 ? -2.581 3.941 7.017 1.00 97.75 84 LEU A O 1
ATOM 628 N N . PHE A 1 85 ? -1.864 6.051 7.232 1.00 97.81 85 PHE A N 1
ATOM 629 C CA . PHE A 1 85 ? -0.842 5.939 6.194 1.00 97.81 85 PHE A CA 1
ATOM 630 C C . PHE A 1 85 ? 0.360 5.081 6.606 1.00 97.81 85 PHE A C 1
ATOM 632 O O . PHE A 1 85 ? 1.014 4.525 5.728 1.00 97.81 85 PHE A O 1
ATOM 639 N N . MET A 1 86 ? 0.649 4.931 7.906 1.00 97.75 86 MET A N 1
ATOM 640 C CA . MET A 1 86 ? 1.700 4.012 8.360 1.00 97.75 86 MET A CA 1
ATOM 641 C C . MET A 1 86 ? 1.271 2.542 8.203 1.00 97.75 86 MET A C 1
ATOM 643 O O . MET A 1 86 ? 2.017 1.795 7.569 1.00 97.75 86 MET A O 1
ATOM 647 N N . PRO A 1 87 ? 0.071 2.125 8.660 1.00 97.94 87 PRO A N 1
ATOM 648 C CA . PRO A 1 87 ? -0.483 0.821 8.305 1.00 97.94 87 PRO A CA 1
ATOM 649 C C . PRO A 1 87 ? -0.569 0.564 6.799 1.00 97.94 87 PRO A C 1
ATOM 651 O O . PRO A 1 87 ? -0.123 -0.484 6.348 1.00 97.94 87 PRO A O 1
ATOM 654 N N . LEU A 1 88 ? -1.074 1.523 6.006 1.00 98.31 88 LEU A N 1
ATOM 655 C CA . LEU A 1 88 ? -1.158 1.371 4.545 1.00 98.31 88 LEU A CA 1
ATOM 656 C C . LEU A 1 88 ? 0.215 1.142 3.911 1.00 98.31 88 LEU A C 1
ATOM 658 O O . LEU A 1 88 ? 0.350 0.310 3.019 1.00 98.31 88 LEU A O 1
ATOM 662 N N . ARG A 1 89 ? 1.243 1.858 4.377 1.00 98.38 89 ARG A N 1
ATOM 663 C CA . ARG A 1 89 ? 2.616 1.648 3.916 1.00 98.38 89 ARG A CA 1
ATOM 664 C C . ARG A 1 89 ? 3.064 0.215 4.186 1.00 98.38 89 ARG A C 1
ATOM 666 O O . ARG A 1 89 ? 3.476 -0.461 3.254 1.00 98.38 89 ARG A O 1
ATOM 673 N N . ILE A 1 90 ? 2.924 -0.270 5.419 1.00 98.31 90 ILE A N 1
ATOM 674 C CA . ILE A 1 90 ? 3.302 -1.650 5.753 1.00 98.31 90 ILE A CA 1
ATOM 675 C C . ILE A 1 90 ? 2.499 -2.646 4.905 1.00 98.31 90 ILE A C 1
ATOM 677 O O . ILE A 1 90 ? 3.092 -3.544 4.315 1.00 98.31 90 ILE A O 1
ATOM 681 N N . ALA A 1 91 ? 1.186 -2.450 4.765 1.00 98.25 91 ALA A N 1
ATOM 682 C CA . ALA A 1 91 ? 0.316 -3.334 3.995 1.00 98.25 91 ALA A CA 1
ATOM 683 C C . ALA A 1 91 ? 0.731 -3.443 2.515 1.00 98.25 91 ALA A C 1
ATOM 685 O O . ALA A 1 91 ? 0.821 -4.548 1.985 1.00 98.25 91 ALA A O 1
ATOM 686 N N . PHE A 1 92 ? 1.028 -2.323 1.848 1.00 98.38 92 PHE A N 1
ATOM 687 C CA . PHE A 1 92 ? 1.324 -2.299 0.409 1.00 98.38 92 PHE A CA 1
ATOM 688 C C . PHE A 1 92 ? 2.807 -2.490 0.056 1.00 98.38 92 PHE A C 1
ATOM 690 O O . PHE A 1 92 ? 3.127 -3.065 -0.991 1.00 98.38 92 PHE A O 1
ATOM 697 N N . THR A 1 93 ? 3.726 -2.019 0.902 1.00 98.12 93 THR A N 1
ATOM 698 C CA . THR A 1 93 ? 5.173 -2.020 0.613 1.00 98.12 93 THR A CA 1
ATOM 699 C C . THR A 1 93 ? 5.966 -2.964 1.507 1.00 98.12 93 THR A C 1
ATOM 701 O O . THR A 1 93 ? 7.110 -3.275 1.190 1.00 98.12 93 THR A O 1
ATOM 704 N N . GLY A 1 94 ? 5.386 -3.446 2.608 1.00 97.88 94 GLY A N 1
ATOM 70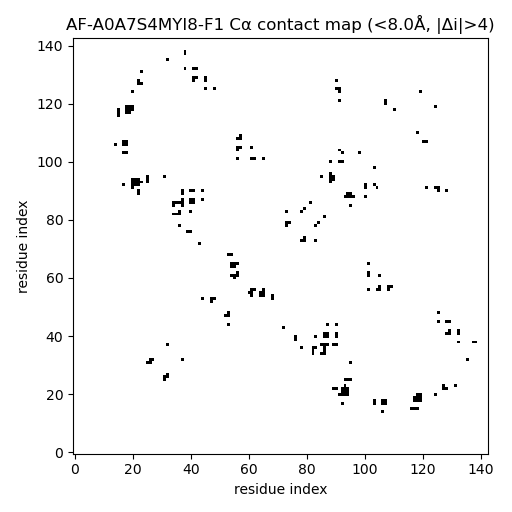5 C CA . GLY A 1 94 ? 6.069 -4.340 3.540 1.00 97.88 94 GLY A CA 1
ATOM 706 C C . GLY A 1 94 ? 7.175 -3.648 4.334 1.00 97.88 94 GLY A C 1
ATOM 707 O O . GLY A 1 94 ? 8.016 -4.332 4.905 1.00 97.88 94 GLY A O 1
ATOM 708 N N . THR A 1 95 ? 7.220 -2.311 4.364 1.00 97.19 95 THR A N 1
ATOM 709 C CA . THR A 1 95 ? 8.272 -1.525 5.029 1.00 97.19 95 THR A CA 1
ATOM 710 C C . THR A 1 95 ? 7.684 -0.431 5.920 1.00 97.19 95 THR A C 1
ATOM 712 O O . THR A 1 95 ? 6.565 0.027 5.723 1.00 97.19 95 THR A O 1
ATOM 715 N N . MET A 1 96 ? 8.453 0.037 6.906 1.00 96.19 96 MET A N 1
ATOM 716 C CA . MET A 1 96 ? 8.062 1.168 7.768 1.00 96.1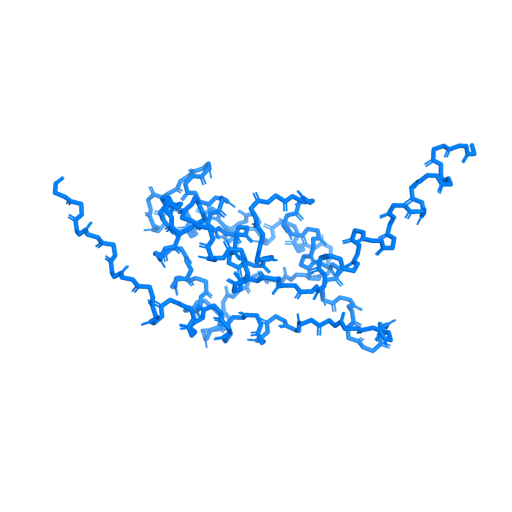9 96 MET A CA 1
ATOM 717 C C . MET A 1 96 ? 8.496 2.537 7.215 1.00 96.19 96 MET A C 1
ATOM 719 O O . MET A 1 96 ? 8.070 3.576 7.713 1.00 96.19 96 MET A O 1
ATOM 723 N N . ALA A 1 97 ? 9.356 2.551 6.197 1.00 93.38 97 ALA A N 1
ATOM 724 C CA . ALA A 1 97 ? 9.950 3.746 5.602 1.00 93.38 97 ALA A CA 1
ATOM 725 C C . ALA A 1 97 ? 10.233 3.519 4.108 1.00 93.38 97 ALA A C 1
ATOM 727 O O . ALA A 1 97 ? 10.043 2.416 3.595 1.00 93.38 97 ALA A O 1
ATOM 728 N N . GLY A 1 98 ? 10.641 4.574 3.403 1.00 91.12 98 GLY A N 1
ATOM 729 C CA . GLY A 1 98 ? 10.913 4.551 1.963 1.00 91.12 98 GLY A CA 1
ATOM 730 C C . GLY A 1 98 ? 10.142 5.630 1.195 1.00 91.12 98 GLY A C 1
ATOM 731 O O . GLY A 1 98 ? 9.536 6.503 1.827 1.00 91.12 98 GLY A O 1
ATOM 732 N N . PRO A 1 99 ? 10.112 5.548 -0.144 1.00 93.00 99 PRO A N 1
ATOM 733 C CA . PRO A 1 99 ? 9.422 6.504 -1.007 1.00 93.00 99 PRO A CA 1
ATOM 734 C C . PRO A 1 99 ? 7.912 6.593 -0.751 1.00 93.00 99 PRO A C 1
ATOM 736 O O . PRO A 1 99 ? 7.353 5.928 0.128 1.00 93.00 99 PRO A O 1
ATOM 739 N N . ASP A 1 100 ? 7.239 7.437 -1.522 1.00 94.25 100 ASP A N 1
ATOM 740 C CA . ASP A 1 100 ? 5.784 7.536 -1.495 1.00 94.25 100 ASP A CA 1
ATOM 741 C C . ASP A 1 100 ? 5.120 6.201 -1.892 1.00 94.25 100 ASP A C 1
ATOM 743 O O . ASP A 1 100 ? 5.646 5.456 -2.720 1.00 94.25 100 ASP A O 1
ATOM 747 N N . VAL A 1 101 ? 3.997 5.852 -1.257 1.00 96.38 101 VAL A N 1
ATOM 748 C CA . VAL A 1 101 ? 3.323 4.554 -1.471 1.00 96.38 101 VAL A CA 1
ATOM 749 C C . VAL A 1 101 ? 2.705 4.443 -2.871 1.00 96.38 101 VAL A C 1
ATOM 751 O O . VAL A 1 101 ? 3.024 3.468 -3.548 1.00 96.38 101 VAL A O 1
ATOM 754 N N . PRO A 1 102 ? 1.879 5.395 -3.357 1.00 95.31 102 PRO A N 1
ATOM 755 C CA . PRO A 1 102 ? 1.300 5.284 -4.696 1.00 95.31 102 PRO A CA 1
ATOM 756 C C . PRO A 1 102 ? 2.366 5.264 -5.799 1.00 95.31 102 PRO A C 1
ATOM 758 O O . PRO A 1 102 ? 2.225 4.486 -6.732 1.00 95.31 102 PRO A O 1
ATOM 761 N N . ALA A 1 103 ? 3.474 6.001 -5.654 1.00 93.44 103 ALA A N 1
ATOM 762 C CA . ALA A 1 103 ? 4.588 5.926 -6.604 1.00 93.44 103 ALA A CA 1
ATOM 763 C C . ALA A 1 103 ? 5.223 4.522 -6.665 1.00 93.44 103 ALA A C 1
ATOM 765 O O . ALA A 1 103 ? 5.565 4.032 -7.736 1.00 93.44 103 ALA A O 1
ATOM 766 N N . GLN A 1 104 ? 5.360 3.837 -5.524 1.00 95.75 104 GLN A N 1
ATOM 767 C CA . GLN A 1 104 ? 5.847 2.452 -5.506 1.00 95.75 104 GLN A CA 1
ATOM 768 C C . GLN A 1 104 ? 4.846 1.474 -6.128 1.00 95.75 104 GLN A C 1
ATOM 770 O O . GLN A 1 104 ? 5.261 0.513 -6.770 1.00 95.75 104 GLN A O 1
ATOM 775 N N . LEU A 1 105 ? 3.543 1.705 -5.943 1.00 96.62 105 LEU A N 1
ATOM 776 C CA . LEU A 1 105 ? 2.491 0.887 -6.549 1.00 96.62 105 LEU A CA 1
ATOM 777 C C . LEU A 1 105 ? 2.414 1.084 -8.069 1.00 96.62 105 LEU A C 1
ATOM 779 O O . LEU A 1 105 ? 2.166 0.118 -8.783 1.00 96.62 105 LEU A O 1
ATOM 783 N N . GLU A 1 106 ? 2.713 2.286 -8.559 1.00 95.19 106 GLU A N 1
ATOM 784 C CA . GLU A 1 106 ? 2.865 2.572 -9.989 1.00 95.19 106 GLU A CA 1
ATOM 785 C C . GLU A 1 106 ? 4.100 1.891 -10.589 1.00 95.19 106 GLU A C 1
ATOM 787 O O . GLU A 1 106 ? 4.028 1.254 -11.636 1.00 95.19 106 GLU A O 1
ATOM 792 N N . VAL A 1 107 ? 5.239 1.914 -9.895 1.00 93.94 107 VAL A N 1
ATOM 793 C CA . VAL A 1 107 ? 6.409 1.128 -10.327 1.00 93.94 107 VAL A CA 1
ATOM 794 C C . VAL A 1 107 ? 6.092 -0.373 -10.331 1.00 93.94 107 VAL A C 1
ATOM 796 O O . VAL A 1 107 ? 6.516 -1.093 -11.234 1.00 93.94 107 VAL A O 1
ATOM 799 N N . LEU A 1 108 ? 5.328 -0.852 -9.345 1.00 95.38 108 LEU A N 1
ATOM 800 C CA . LEU A 1 108 ? 4.908 -2.249 -9.267 1.00 95.38 108 LEU A CA 1
ATOM 801 C C . LEU A 1 108 ? 3.972 -2.648 -10.417 1.00 95.38 108 LEU A C 1
ATOM 803 O O . LEU A 1 108 ? 4.116 -3.757 -10.928 1.00 95.38 108 LEU A O 1
ATOM 807 N N . SER A 1 109 ? 3.037 -1.786 -10.827 1.00 94.38 109 SER A N 1
ATOM 808 C CA . SER A 1 109 ? 2.112 -2.075 -11.935 1.00 94.38 109 SER A CA 1
ATOM 809 C C . SER A 1 109 ? 2.829 -2.149 -13.286 1.00 94.38 109 SER A C 1
ATOM 811 O O . SER A 1 109 ? 2.453 -2.956 -14.131 1.00 94.38 109 SER A O 1
ATOM 813 N N . LEU A 1 110 ? 3.921 -1.397 -13.452 1.00 93.31 110 LEU A N 1
ATOM 814 C CA . LEU A 1 110 ? 4.766 -1.407 -14.650 1.00 93.31 110 LEU A CA 1
ATOM 815 C C . LEU A 1 110 ? 5.784 -2.562 -14.700 1.00 93.31 110 LEU A C 1
ATOM 817 O O . LEU A 1 110 ? 6.351 -2.837 -15.757 1.00 93.31 110 LEU A O 1
ATOM 821 N N . ALA A 1 111 ? 6.054 -3.232 -13.577 1.00 93.12 111 ALA A N 1
ATOM 822 C CA . ALA A 1 111 ? 7.092 -4.261 -13.479 1.00 93.12 111 ALA A CA 1
ATOM 823 C C . ALA A 1 111 ? 6.859 -5.548 -14.309 1.00 93.12 111 ALA A C 1
ATOM 825 O O . ALA A 1 111 ? 7.848 -6.101 -14.813 1.00 93.12 111 ALA A O 1
ATOM 826 N N . PRO A 1 112 ? 5.623 -6.072 -14.467 1.00 92.00 112 PRO A N 1
ATOM 827 C CA . PRO A 1 112 ? 5.382 -7.324 -15.179 1.00 92.00 112 PRO A CA 1
ATOM 828 C C . PRO A 1 112 ? 5.962 -7.324 -16.600 1.00 92.00 112 PRO A C 1
ATOM 830 O O . PRO A 1 112 ? 5.643 -6.478 -17.433 1.00 92.00 112 PRO A O 1
ATOM 833 N N . GLY A 1 113 ? 6.839 -8.290 -16.885 1.00 89.69 113 GLY A N 1
ATOM 834 C CA . GLY A 1 113 ? 7.502 -8.426 -18.187 1.00 89.69 113 GLY A CA 1
ATOM 835 C C . GLY A 1 113 ? 8.610 -7.403 -18.475 1.00 89.69 113 GLY A C 1
ATOM 836 O O . GLY A 1 113 ? 9.251 -7.510 -19.517 1.00 89.69 113 GLY A O 1
ATOM 837 N N . GLN A 1 114 ? 8.867 -6.451 -17.572 1.00 87.94 114 GLN A N 1
ATOM 838 C CA . GLN A 1 114 ? 9.916 -5.429 -17.711 1.00 87.94 114 GLN A CA 1
ATOM 839 C C . GLN A 1 114 ? 11.127 -5.684 -16.803 1.00 87.94 114 GLN A C 1
ATOM 841 O O . GLN A 1 114 ? 12.210 -5.148 -17.039 1.00 87.94 114 GLN A O 1
ATOM 846 N N . VAL A 1 115 ? 10.962 -6.498 -15.756 1.00 87.00 115 VAL A N 1
ATOM 847 C CA . VAL A 1 115 ? 11.977 -6.716 -14.718 1.00 87.00 115 VAL A CA 1
ATOM 848 C C . VAL A 1 115 ? 12.513 -8.147 -14.787 1.00 87.00 115 VAL A C 1
ATOM 850 O O . VAL A 1 115 ? 11.753 -9.109 -14.739 1.00 87.00 115 VAL A O 1
ATOM 853 N N . ALA A 1 116 ? 13.839 -8.286 -14.885 1.00 80.56 116 ALA A N 1
ATOM 854 C CA . ALA A 1 116 ? 14.534 -9.581 -14.880 1.00 80.56 116 ALA A CA 1
ATOM 855 C C . ALA A 1 116 ? 14.918 -10.072 -13.468 1.00 80.56 116 ALA A C 1
ATOM 857 O O . ALA A 1 116 ? 15.467 -11.162 -13.317 1.00 80.56 116 ALA A O 1
ATOM 858 N N . SER A 1 117 ? 14.693 -9.249 -12.441 1.00 74.81 117 SER A N 1
ATOM 859 C CA . SER A 1 117 ? 14.988 -9.554 -11.040 1.00 74.81 117 SER A CA 1
ATOM 860 C C . SER A 1 117 ? 13.751 -10.002 -10.263 1.00 74.81 117 SER A C 1
ATOM 862 O O . SER A 1 117 ? 12.630 -9.971 -10.763 1.00 74.81 117 SER A O 1
ATOM 864 N N . GLU A 1 118 ? 13.975 -10.365 -9.000 1.00 84.75 118 GLU A N 1
ATOM 865 C CA . GLU A 1 118 ? 12.923 -10.612 -8.019 1.00 84.75 118 GLU A CA 1
ATOM 866 C C . GLU A 1 118 ? 11.965 -9.413 -7.928 1.00 84.75 118 GLU A C 1
ATOM 868 O O . GLU A 1 118 ? 12.388 -8.270 -7.733 1.00 84.75 118 GLU A O 1
ATOM 873 N N . PHE A 1 119 ? 10.675 -9.689 -8.094 1.00 94.12 119 PHE A N 1
ATOM 874 C CA . PHE A 1 119 ? 9.585 -8.772 -7.806 1.00 94.12 119 PHE A CA 1
ATOM 875 C C . PHE A 1 119 ? 8.429 -9.586 -7.228 1.00 94.12 119 PHE A C 1
ATOM 877 O O . PHE A 1 119 ? 8.203 -10.723 -7.638 1.00 94.12 119 PHE A O 1
ATOM 884 N N . VAL A 1 120 ? 7.697 -9.003 -6.283 1.00 97.00 120 VAL A N 1
ATOM 885 C CA . VAL A 1 120 ? 6.526 -9.637 -5.670 1.00 97.00 120 VAL A CA 1
ATOM 886 C C . VAL A 1 120 ? 5.265 -8.947 -6.200 1.00 97.00 120 VAL A C 1
ATOM 888 O O . VAL A 1 120 ? 5.037 -7.786 -5.833 1.00 97.00 120 VAL A O 1
ATOM 891 N N . PRO A 1 121 ? 4.457 -9.606 -7.057 1.00 96.31 121 PRO A N 1
ATOM 892 C CA . PRO A 1 121 ? 3.186 -9.078 -7.551 1.00 96.31 121 PRO A CA 1
ATOM 893 C C . PRO A 1 121 ? 2.246 -8.661 -6.420 1.00 96.31 121 PRO A C 1
ATOM 895 O O . PRO A 1 121 ? 2.246 -9.270 -5.353 1.00 96.31 121 PRO A O 1
ATOM 898 N N . LEU A 1 122 ? 1.382 -7.669 -6.661 1.00 97.38 122 LEU A N 1
ATOM 899 C CA . LEU A 1 122 ? 0.450 -7.177 -5.638 1.00 97.38 122 LEU A CA 1
ATOM 900 C C . LEU A 1 122 ? -0.414 -8.293 -5.025 1.00 97.38 122 LEU A C 1
ATOM 902 O O . LEU A 1 122 ? -0.617 -8.298 -3.815 1.00 97.38 122 LEU A O 1
ATOM 906 N N . ALA A 1 123 ? -0.882 -9.250 -5.829 1.00 97.12 123 ALA A N 1
ATOM 907 C CA . ALA A 1 123 ? -1.663 -10.385 -5.333 1.00 97.12 123 ALA A CA 1
ATOM 908 C C . ALA A 1 123 ? -0.880 -11.215 -4.295 1.00 97.12 123 ALA A C 1
ATOM 910 O O . ALA A 1 123 ? -1.391 -11.497 -3.212 1.00 97.12 123 ALA A O 1
ATOM 911 N N . ASP A 1 124 ? 0.390 -11.513 -4.575 1.00 98.25 124 ASP A N 1
ATOM 912 C CA . ASP A 1 124 ? 1.259 -12.291 -3.685 1.00 98.25 124 ASP A CA 1
ATOM 913 C C . ASP A 1 124 ? 1.625 -11.506 -2.419 1.00 98.25 124 ASP A C 1
ATOM 915 O O . ASP A 1 124 ? 1.715 -12.075 -1.325 1.00 98.25 124 ASP A O 1
ATOM 919 N N . ARG A 1 125 ? 1.763 -10.175 -2.532 1.00 98.38 125 ARG A N 1
ATOM 920 C CA . ARG A 1 125 ? 1.936 -9.289 -1.371 1.00 98.38 125 ARG A CA 1
ATOM 921 C C . ARG A 1 125 ? 0.756 -9.414 -0.416 1.00 98.38 125 ARG A C 1
ATOM 923 O O . ARG A 1 125 ? 0.943 -9.618 0.779 1.00 98.38 125 ARG A O 1
ATOM 930 N N . LEU A 1 126 ? -0.461 -9.329 -0.945 1.00 98.38 126 LEU A N 1
ATOM 931 C CA . LEU A 1 126 ? -1.676 -9.350 -0.136 1.00 98.38 126 LEU A CA 1
ATOM 932 C C . LEU A 1 126 ? -2.002 -10.742 0.411 1.00 98.38 126 LEU A C 1
ATOM 934 O O . LEU A 1 126 ? -2.483 -10.837 1.537 1.00 98.38 126 LEU A O 1
ATOM 938 N N . ALA A 1 127 ? -1.654 -11.812 -0.308 1.00 98.25 127 ALA A N 1
ATOM 939 C CA . ALA A 1 127 ? -1.682 -13.170 0.235 1.00 98.25 127 ALA A CA 1
ATOM 940 C C . ALA A 1 127 ? -0.704 -13.331 1.415 1.00 98.25 127 ALA A C 1
ATOM 942 O O . ALA A 1 127 ? -1.053 -13.899 2.450 1.00 98.25 127 ALA A O 1
ATOM 943 N N . THR A 1 128 ? 0.505 -12.773 1.294 1.00 98.31 128 THR A N 1
ATOM 944 C CA . THR A 1 128 ? 1.492 -12.762 2.386 1.00 98.31 128 THR A CA 1
ATOM 945 C C . THR A 1 128 ? 0.995 -11.951 3.586 1.00 98.31 128 THR A C 1
ATOM 947 O O . THR A 1 128 ? 1.133 -12.395 4.724 1.00 98.31 128 THR A O 1
ATOM 950 N N . LEU A 1 129 ? 0.382 -10.787 3.345 1.00 98.12 129 LEU A N 1
ATOM 951 C CA . LEU A 1 129 ? -0.225 -9.950 4.383 1.00 98.12 129 LEU A CA 1
ATOM 952 C C . LEU A 1 129 ? -1.341 -10.686 5.125 1.00 98.12 129 LEU A C 1
ATOM 954 O O . LEU A 1 129 ? -1.393 -10.640 6.351 1.00 98.12 129 LEU A O 1
ATOM 958 N N . GLU A 1 130 ? -2.203 -11.389 4.393 1.00 97.62 130 GLU A N 1
ATOM 959 C CA . GLU A 1 130 ? -3.275 -12.196 4.969 1.00 97.62 130 GLU A CA 1
ATOM 960 C C . GLU A 1 130 ? -2.727 -13.314 5.866 1.00 97.62 130 GLU A C 1
ATOM 962 O O . GLU A 1 130 ? -3.166 -13.455 7.010 1.00 97.62 130 GLU A O 1
ATOM 967 N N . GLY A 1 131 ? -1.716 -14.052 5.397 1.00 97.06 131 GLY A N 1
ATOM 968 C CA . GLY A 1 131 ? -1.043 -15.070 6.206 1.00 97.06 131 GLY A CA 1
ATOM 969 C C . GLY A 1 131 ? -0.377 -14.490 7.458 1.00 97.06 131 GLY A C 1
ATOM 970 O O . GLY A 1 131 ? -0.464 -15.075 8.537 1.00 97.06 131 GLY A O 1
ATOM 971 N N . ALA A 1 132 ? 0.243 -13.313 7.340 1.00 95.56 132 ALA A N 1
ATOM 972 C CA . ALA A 1 132 ? 0.865 -12.634 8.469 1.00 95.56 132 ALA A CA 1
ATOM 973 C C . ALA A 1 132 ? -0.166 -12.206 9.524 1.00 95.56 132 ALA A C 1
ATOM 975 O O . ALA A 1 132 ? 0.045 -12.476 10.706 1.00 95.56 132 ALA A O 1
ATOM 976 N N . LEU A 1 133 ? -1.297 -11.612 9.121 1.00 93.19 133 LEU A N 1
ATOM 977 C CA . LEU A 1 133 ? -2.368 -11.224 10.047 1.00 93.19 133 LEU A CA 1
ATOM 978 C C . LEU A 1 133 ? -2.924 -12.413 10.829 1.00 93.19 133 LEU A C 1
ATOM 980 O O . LEU A 1 133 ? -3.111 -12.296 12.034 1.00 93.19 133 LEU A O 1
ATOM 984 N N . ALA A 1 134 ? -3.113 -13.566 10.182 1.00 90.88 134 ALA A N 1
ATOM 985 C CA . ALA A 1 134 ? -3.596 -14.776 10.851 1.00 90.88 134 ALA A CA 1
ATOM 986 C C . ALA A 1 134 ? -2.654 -15.269 11.969 1.00 90.88 134 ALA A C 1
ATOM 988 O O . ALA A 1 134 ? -3.083 -15.978 12.876 1.00 90.88 134 ALA A O 1
ATOM 989 N N . SER A 1 135 ? -1.370 -14.902 11.902 1.00 85.94 135 SER A N 1
ATOM 990 C CA . SER A 1 135 ? -0.356 -15.235 12.910 1.00 85.94 135 SER A CA 1
ATOM 991 C C . SER A 1 135 ? -0.142 -14.144 13.966 1.00 85.94 135 SER A C 1
ATOM 993 O O . SER A 1 135 ? 0.542 -14.379 14.965 1.00 85.94 135 SER A O 1
ATOM 995 N N . MET A 1 136 ? -0.695 -12.946 13.758 1.00 81.56 136 MET A N 1
ATOM 996 C CA . MET A 1 136 ? -0.580 -11.849 14.711 1.00 81.56 136 MET A CA 1
ATOM 997 C C . MET A 1 136 ? -1.586 -12.042 15.853 1.00 81.56 136 MET A C 1
ATOM 999 O O . MET A 1 136 ? -2.720 -12.446 15.608 1.00 81.56 136 MET A O 1
ATOM 1003 N N . PRO A 1 137 ? -1.207 -11.743 17.107 1.00 67.00 137 PRO A N 1
ATOM 1004 C CA . PRO A 1 137 ? -2.180 -11.702 18.189 1.00 67.00 137 PRO A CA 1
ATOM 1005 C C . PRO A 1 137 ? -3.238 -10.640 17.866 1.00 67.00 137 PRO A C 1
ATOM 1007 O O . PRO A 1 137 ? -2.881 -9.534 17.447 1.00 67.00 137 PRO A O 1
ATOM 1010 N N . GLU A 1 138 ? -4.522 -10.977 18.044 1.00 56.50 138 GLU A N 1
ATOM 1011 C CA . GLU A 1 138 ? -5.610 -10.009 17.873 1.00 56.50 138 GLU A CA 1
ATOM 1012 C C . GLU A 1 138 ? -5.307 -8.750 18.699 1.00 56.50 138 GLU A C 1
ATOM 1014 O O . GLU A 1 138 ? -4.826 -8.864 19.836 1.00 56.50 138 GLU A O 1
ATOM 1019 N N . PRO A 1 139 ? -5.560 -7.545 18.153 1.00 55.84 139 PRO A N 1
ATOM 1020 C CA . PRO A 1 139 ? -5.402 -6.327 18.925 1.00 55.84 139 PRO A CA 1
ATOM 1021 C C . PRO A 1 1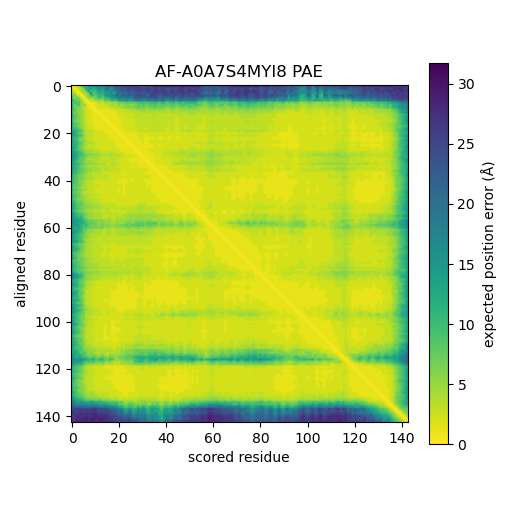39 ? 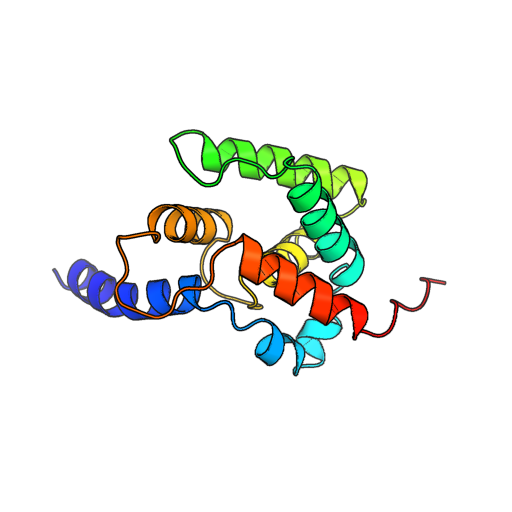-6.279 -6.451 20.170 1.00 55.84 139 PRO A C 1
ATOM 1023 O O . PRO A 1 139 ? -7.485 -6.672 20.060 1.00 55.84 139 PRO A O 1
ATOM 1026 N N . ALA A 1 140 ? -5.664 -6.349 21.352 1.00 49.47 140 ALA A N 1
ATOM 1027 C CA . ALA A 1 140 ? -6.401 -6.297 22.604 1.00 49.47 140 ALA A CA 1
ATOM 1028 C C . ALA A 1 140 ? -7.490 -5.233 22.446 1.00 49.47 140 ALA A C 1
ATOM 1030 O O . ALA A 1 140 ? -7.164 -4.078 22.156 1.00 49.47 140 ALA A O 1
ATOM 1031 N N . ALA A 1 141 ? -8.758 -5.649 22.547 1.00 39.41 141 ALA A N 1
ATOM 1032 C CA . ALA A 1 141 ? -9.903 -4.763 22.409 1.00 39.41 141 ALA A CA 1
ATOM 1033 C C . ALA A 1 141 ? -9.630 -3.506 23.237 1.00 39.41 141 ALA A C 1
ATOM 1035 O O . ALA A 1 141 ? -9.375 -3.607 24.440 1.00 39.41 141 ALA A O 1
ATOM 1036 N N . ALA A 1 142 ? -9.581 -2.351 22.570 1.00 39.28 142 ALA A N 1
ATOM 1037 C CA . ALA A 1 142 ? -9.342 -1.082 23.231 1.00 39.28 142 ALA A CA 1
ATOM 1038 C C . ALA A 1 142 ? -10.415 -0.910 24.318 1.00 39.28 142 ALA A C 1
ATOM 1040 O O . ALA A 1 142 ? -11.602 -0.815 24.002 1.00 39.28 142 ALA A O 1
ATOM 1041 N N . ALA A 1 143 ? -9.982 -0.981 25.577 1.00 32.03 143 ALA A N 1
ATOM 1042 C CA . ALA A 1 143 ? -10.800 -0.719 26.755 1.00 32.03 143 ALA A CA 1
ATOM 1043 C C . ALA A 1 143 ? -11.088 0.780 26.898 1.00 32.03 143 ALA A C 1
ATOM 1045 O O . ALA A 1 143 ? -10.199 1.588 26.535 1.00 32.03 143 ALA A O 1
#

Organism: NCBI:txid72548